Protein AF-A0AAD7DHB6-F1 (afdb_monomer_lite)

InterPro domains:
  IPR027417 P-loop containing nucleoside triphosphate hydrolase [G3DSA:3.40.50.300] (2-86)

Sequence (95 aa):
ILYIDATSEQTLETDLQTIAPAMVGNSPQATLRWLTRKQEEWLLFFDNADDTKLDISTFFPSCTFGNILSTTHNQELCTYASMHCIQAGPRMTKF

Radius of gyration: 14.31 Å; chains: 1; bounding box: 34×30×43 Å

Organism: Mycena rosella (NCBI:txid1033263)

pLDDT: mean 85.19, std 12.4, range [45.19, 97.19]

Secondary structure (DSSP, 8-state):
-EEEETTSHHHHHHHHHHHS-GGG-SSHHHHHHHHTT--S--EEEEE----TT--GGGGS-SSS-SEEEE--S-GGGGGG-SS----PPP-----

Structure (mmCIF, N/CA/C/O backbone):
data_AF-A0AAD7DHB6-F1
#
_entry.id   AF-A0AAD7DHB6-F1
#
loop_
_atom_site.group_PDB
_atom_site.id
_atom_site.type_symbol
_atom_site.label_atom_id
_atom_site.label_alt_id
_atom_site.label_comp_id
_atom_site.label_asym_id
_atom_site.label_entity_id
_atom_site.label_seq_id
_atom_site.pdbx_PDB_ins_code
_atom_site.Cartn_x
_atom_site.Cartn_y
_atom_site.Cartn_z
_atom_site.occupancy
_atom_site.B_iso_or_equiv
_atom_site.auth_seq_id
_atom_site.auth_comp_id
_atom_site.auth_asym_id
_atom_site.auth_atom_id
_atom_site.pdbx_PDB_model_num
ATOM 1 N N . ILE A 1 1 ? 7.743 -11.455 -1.595 1.00 89.56 1 ILE A N 1
ATOM 2 C CA . ILE A 1 1 ? 6.604 -10.797 -0.912 1.00 89.56 1 ILE A CA 1
ATOM 3 C C . ILE A 1 1 ? 7.106 -9.451 -0.423 1.00 89.56 1 ILE A C 1
ATOM 5 O O . ILE A 1 1 ? 8.231 -9.397 0.059 1.00 89.56 1 ILE A O 1
ATOM 9 N N . LEU A 1 2 ? 6.330 -8.396 -0.627 1.00 94.50 2 LEU A N 1
ATOM 10 C CA . LEU A 1 2 ? 6.639 -7.027 -0.236 1.00 94.50 2 LEU A CA 1
ATOM 11 C C . LEU A 1 2 ? 5.623 -6.640 0.837 1.00 94.50 2 LEU A C 1
ATOM 13 O O . LEU A 1 2 ? 4.428 -6.584 0.553 1.00 94.50 2 LEU A O 1
ATOM 17 N N . TYR A 1 3 ? 6.101 -6.497 2.067 1.00 96.06 3 TYR A N 1
ATOM 18 C CA . TYR A 1 3 ? 5.268 -6.199 3.228 1.00 96.06 3 TYR A CA 1
ATOM 19 C C . TYR A 1 3 ? 5.043 -4.692 3.334 1.00 96.06 3 TYR A C 1
ATOM 21 O O . TYR A 1 3 ? 5.981 -3.928 3.106 1.00 96.06 3 TYR A O 1
ATOM 29 N N . ILE A 1 4 ? 3.818 -4.293 3.670 1.00 96.56 4 ILE A N 1
ATOM 30 C CA . ILE A 1 4 ? 3.423 -2.904 3.878 1.00 96.56 4 ILE A CA 1
ATOM 31 C C . ILE A 1 4 ? 2.506 -2.837 5.106 1.00 96.56 4 ILE A C 1
ATOM 33 O O . ILE A 1 4 ? 1.481 -3.519 5.153 1.00 96.56 4 ILE A O 1
ATOM 37 N N . ASP A 1 5 ? 2.850 -1.997 6.076 1.00 96.75 5 ASP A N 1
ATOM 38 C CA . ASP A 1 5 ? 1.990 -1.657 7.206 1.00 96.75 5 ASP A CA 1
ATOM 39 C C . ASP A 1 5 ? 0.937 -0.615 6.786 1.00 96.75 5 ASP A C 1
ATOM 41 O O . ASP A 1 5 ? 1.230 0.567 6.577 1.00 96.75 5 ASP A O 1
ATOM 45 N N . ALA A 1 6 ? -0.313 -1.060 6.671 1.00 95.94 6 ALA A N 1
ATOM 46 C CA . ALA A 1 6 ? -1.460 -0.253 6.273 1.00 95.94 6 ALA A CA 1
ATOM 47 C C . ALA A 1 6 ? -2.195 0.405 7.455 1.00 95.94 6 ALA A C 1
ATOM 49 O O . ALA A 1 6 ? -3.316 0.883 7.280 1.00 95.94 6 ALA A O 1
ATOM 50 N N . THR A 1 7 ? -1.566 0.480 8.636 1.00 95.56 7 THR A N 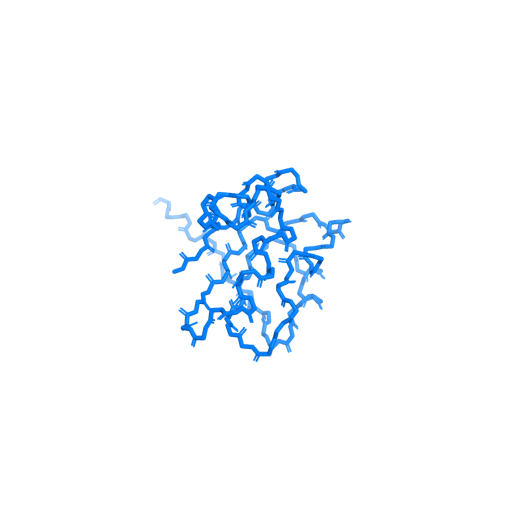1
ATOM 51 C CA . THR A 1 7 ? -2.141 1.136 9.827 1.00 95.56 7 THR A CA 1
ATOM 52 C C . THR A 1 7 ? -2.498 2.609 9.580 1.00 95.56 7 THR A C 1
ATOM 54 O O . THR A 1 7 ? -3.445 3.128 10.170 1.00 95.56 7 THR A O 1
ATOM 57 N N . SER A 1 8 ? -1.736 3.315 8.739 1.00 95.62 8 SER A N 1
ATOM 58 C CA . SER A 1 8 ? -1.965 4.725 8.413 1.00 95.62 8 SER A CA 1
ATOM 59 C C . SER A 1 8 ? -1.398 5.096 7.041 1.00 95.62 8 SER A C 1
ATOM 61 O O . SER A 1 8 ? -0.543 4.400 6.497 1.00 95.62 8 SER A O 1
ATOM 63 N N . GLU A 1 9 ? -1.803 6.251 6.510 1.00 96.00 9 GLU A N 1
ATOM 64 C CA . GLU A 1 9 ? -1.198 6.821 5.299 1.00 96.00 9 GLU A CA 1
ATOM 65 C C . GLU A 1 9 ? 0.325 6.968 5.437 1.00 96.00 9 GLU A C 1
ATOM 67 O O . GLU A 1 9 ? 1.078 6.595 4.544 1.00 96.00 9 GLU A O 1
ATOM 72 N N . GLN A 1 10 ? 0.807 7.409 6.598 1.00 96.94 10 GLN A N 1
ATOM 73 C CA . GLN A 1 10 ? 2.236 7.617 6.807 1.00 96.94 10 GLN A CA 1
ATOM 74 C C . GLN A 1 10 ? 3.046 6.311 6.824 1.00 96.94 10 GLN A C 1
ATOM 76 O O . GLN A 1 10 ? 4.175 6.288 6.323 1.00 96.94 10 GLN A O 1
ATOM 81 N N . THR A 1 11 ? 2.499 5.224 7.377 1.00 97.19 11 THR A N 1
ATOM 82 C CA . THR A 1 11 ? 3.163 3.910 7.345 1.00 97.19 11 THR A CA 1
ATOM 83 C C . THR A 1 11 ? 3.170 3.340 5.928 1.00 97.19 11 THR A C 1
ATOM 85 O O . THR A 1 11 ? 4.219 2.887 5.476 1.00 97.19 11 THR A O 1
ATOM 88 N N . LEU A 1 12 ? 2.070 3.495 5.177 1.00 96.44 12 LEU A N 1
ATOM 89 C CA . LEU A 1 12 ? 1.990 3.129 3.755 1.00 96.44 12 LEU A CA 1
ATOM 90 C C . LEU A 1 12 ? 3.061 3.842 2.927 1.00 96.44 12 LEU A C 1
ATOM 92 O O . LEU A 1 12 ? 3.803 3.205 2.175 1.00 96.44 12 LEU A O 1
ATOM 96 N N . GLU A 1 13 ? 3.153 5.167 3.065 1.00 95.75 13 GLU A N 1
ATOM 97 C CA . GLU A 1 13 ? 4.126 5.967 2.326 1.00 95.75 13 GLU A CA 1
ATOM 98 C C . GLU A 1 13 ? 5.564 5.588 2.677 1.00 95.75 13 GLU A C 1
ATOM 100 O O . GLU A 1 13 ? 6.400 5.457 1.779 1.00 95.75 13 GLU A O 1
ATOM 105 N N . THR A 1 14 ? 5.841 5.401 3.970 1.00 95.75 14 THR A N 1
ATOM 106 C CA . THR A 1 14 ? 7.172 5.036 4.467 1.00 95.75 14 THR A CA 1
ATOM 107 C C . THR A 1 14 ? 7.593 3.679 3.915 1.00 95.75 14 THR A C 1
ATOM 109 O O . THR A 1 14 ? 8.657 3.572 3.305 1.00 95.75 14 THR A O 1
ATOM 112 N N . ASP A 1 15 ? 6.750 2.657 4.042 1.00 96.31 15 ASP A N 1
ATOM 113 C CA . ASP A 1 15 ? 7.089 1.305 3.604 1.00 96.31 15 ASP A CA 1
ATOM 114 C C . ASP A 1 15 ? 7.243 1.230 2.081 1.00 96.31 15 ASP A C 1
ATOM 116 O O . ASP A 1 15 ? 8.231 0.679 1.586 1.00 96.31 15 ASP A O 1
ATOM 120 N N . LEU A 1 16 ? 6.351 1.869 1.314 1.00 93.94 16 LEU A N 1
ATOM 121 C CA . LEU A 1 16 ? 6.473 1.927 -0.147 1.00 93.94 16 LEU A CA 1
ATOM 122 C C . LEU A 1 16 ? 7.771 2.585 -0.604 1.00 93.94 16 LEU A C 1
ATOM 124 O O . LEU A 1 16 ? 8.388 2.119 -1.563 1.00 93.94 16 LEU A O 1
ATOM 128 N N . GLN A 1 17 ? 8.217 3.641 0.068 1.00 93.50 17 GLN A N 1
ATOM 129 C CA . GLN A 1 17 ? 9.484 4.296 -0.255 1.00 93.50 17 GLN A CA 1
ATOM 130 C C . GLN A 1 17 ? 10.695 3.364 -0.072 1.00 93.50 17 GLN A C 1
ATOM 132 O O . GLN A 1 17 ? 11.668 3.478 -0.816 1.00 93.50 17 GLN A O 1
ATOM 137 N N . THR A 1 18 ? 10.623 2.393 0.844 1.00 93.44 18 THR A N 1
ATOM 138 C CA . THR A 1 18 ? 11.720 1.435 1.090 1.00 93.44 18 THR A CA 1
ATOM 139 C C . THR A 1 18 ? 11.762 0.252 0.120 1.00 93.44 18 THR A C 1
ATOM 141 O O . THR A 1 18 ? 12.789 -0.420 0.015 1.00 93.44 18 THR A O 1
ATOM 144 N N . ILE A 1 19 ? 10.669 -0.016 -0.604 1.00 92.00 19 ILE A N 1
ATOM 145 C CA . ILE A 1 19 ? 10.547 -1.185 -1.490 1.00 92.00 19 ILE A CA 1
ATOM 146 C C . ILE A 1 19 ? 11.384 -1.037 -2.768 1.00 92.00 19 ILE A C 1
ATOM 148 O O . ILE A 1 19 ? 11.946 -2.021 -3.260 1.00 92.00 19 ILE A O 1
ATOM 152 N N . ALA A 1 20 ? 11.427 0.162 -3.353 1.00 87.94 20 ALA A N 1
ATOM 153 C CA . ALA A 1 20 ? 12.086 0.371 -4.636 1.00 87.94 20 ALA A CA 1
ATOM 154 C C . ALA A 1 20 ? 13.606 0.569 -4.487 1.00 87.94 20 ALA A C 1
ATOM 156 O O . ALA A 1 20 ? 14.076 1.140 -3.502 1.00 87.94 20 ALA A O 1
ATOM 157 N N . PRO A 1 21 ? 14.407 0.167 -5.493 1.00 87.06 21 PRO A N 1
ATOM 158 C CA . PRO A 1 21 ? 15.822 0.517 -5.540 1.00 87.06 21 PRO A CA 1
ATOM 159 C C . PRO A 1 21 ? 16.028 2.035 -5.469 1.00 87.06 21 PRO A C 1
ATOM 161 O O . PRO A 1 21 ? 15.311 2.780 -6.132 1.00 87.06 21 PRO A O 1
ATOM 164 N N . ALA A 1 22 ? 17.075 2.496 -4.777 1.00 85.12 22 ALA A N 1
ATOM 165 C CA . ALA A 1 22 ? 17.344 3.928 -4.569 1.00 85.12 22 ALA A CA 1
ATOM 166 C C . ALA A 1 22 ? 17.384 4.771 -5.866 1.00 85.12 22 ALA A C 1
ATOM 168 O O . ALA A 1 22 ? 17.094 5.964 -5.851 1.00 85.12 22 ALA A O 1
ATOM 169 N N . MET A 1 23 ? 17.704 4.152 -7.008 1.00 8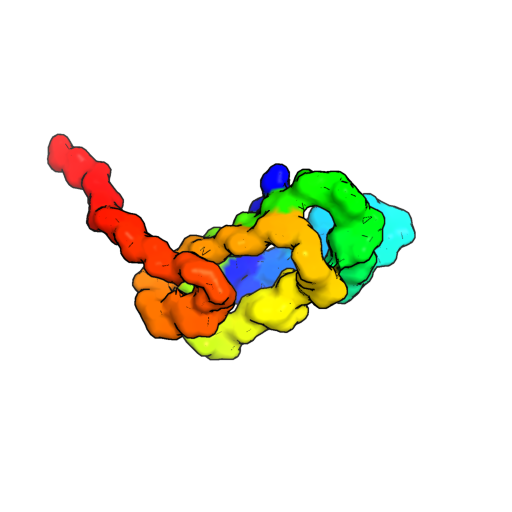4.75 23 MET A N 1
ATOM 170 C CA . MET 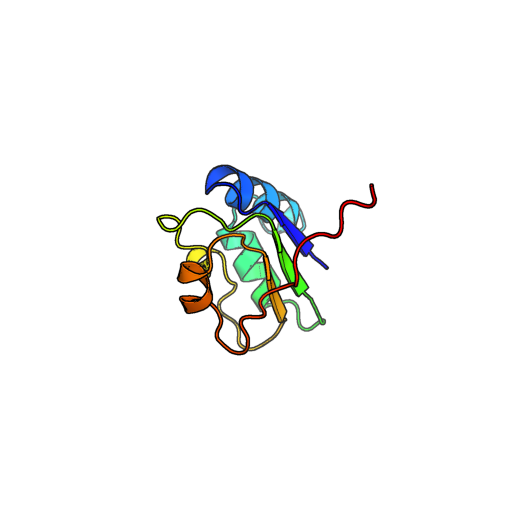A 1 23 ? 17.739 4.805 -8.323 1.00 84.75 23 MET A CA 1
ATOM 171 C C . MET A 1 23 ? 16.359 5.098 -8.940 1.00 84.75 23 MET A C 1
ATOM 173 O O . MET A 1 23 ? 16.277 5.814 -9.934 1.00 84.75 23 MET A O 1
ATOM 177 N N . VAL A 1 24 ? 15.284 4.527 -8.390 1.00 85.50 24 VAL A N 1
ATOM 178 C CA . VAL A 1 24 ? 13.896 4.730 -8.841 1.00 85.50 24 VAL A CA 1
ATOM 179 C C . VAL A 1 24 ? 13.325 6.055 -8.322 1.00 85.50 24 VAL A C 1
ATOM 181 O O . VAL A 1 24 ? 12.425 6.617 -8.945 1.00 85.50 24 VAL A O 1
ATOM 184 N N . GLY A 1 25 ? 13.892 6.582 -7.234 1.00 86.62 25 GLY A N 1
ATOM 185 C CA . GLY A 1 25 ? 13.385 7.741 -6.504 1.00 86.62 25 GLY A CA 1
ATOM 186 C C . GLY A 1 25 ? 12.700 7.338 -5.198 1.00 86.62 25 GLY A C 1
ATOM 187 O O . GLY A 1 25 ? 12.245 6.209 -5.048 1.00 86.62 25 GLY A O 1
ATOM 188 N N . ASN A 1 26 ? 12.643 8.278 -4.252 1.00 86.31 26 ASN A N 1
ATOM 189 C CA . ASN A 1 26 ? 12.128 8.054 -2.901 1.00 86.31 26 ASN A CA 1
ATOM 190 C C . ASN A 1 26 ? 10.701 8.602 -2.748 1.00 86.31 26 ASN A C 1
ATOM 192 O O . ASN A 1 26 ? 10.465 9.531 -1.978 1.00 86.31 26 ASN A O 1
ATOM 196 N N . SER A 1 27 ? 9.759 8.095 -3.545 1.00 93.56 27 SER A N 1
ATOM 197 C CA . SER A 1 27 ? 8.339 8.410 -3.365 1.00 93.56 27 SER A CA 1
ATOM 198 C C . SER A 1 27 ? 7.464 7.175 -3.572 1.00 93.56 27 SER A C 1
ATOM 200 O O . SER A 1 27 ? 7.820 6.310 -4.380 1.00 93.56 27 SER A O 1
ATOM 202 N N . PRO A 1 28 ? 6.291 7.098 -2.916 1.00 92.69 28 PRO A N 1
ATOM 203 C CA . PRO A 1 28 ? 5.375 5.975 -3.090 1.00 92.69 28 PRO A CA 1
ATOM 204 C C . PRO A 1 28 ? 4.997 5.784 -4.563 1.00 92.69 28 PRO A C 1
ATOM 206 O O . PRO A 1 28 ? 5.054 4.679 -5.093 1.00 92.69 28 PRO A O 1
ATOM 209 N N . GLN A 1 29 ? 4.723 6.876 -5.283 1.00 94.44 29 GLN A N 1
ATOM 210 C CA . GLN A 1 29 ? 4.337 6.832 -6.696 1.00 94.44 29 GLN A CA 1
ATOM 211 C C . GLN A 1 29 ? 5.469 6.320 -7.599 1.00 94.44 29 GLN A C 1
ATOM 213 O O . GLN A 1 29 ? 5.202 5.659 -8.609 1.00 94.44 29 GLN A O 1
ATOM 218 N N . ALA A 1 30 ? 6.729 6.608 -7.257 1.00 93.81 30 ALA A N 1
ATOM 219 C CA . ALA A 1 30 ? 7.882 6.077 -7.975 1.00 93.81 30 ALA A CA 1
ATOM 220 C C . ALA A 1 30 ? 7.998 4.558 -7.775 1.00 93.81 30 ALA A C 1
ATOM 222 O O . ALA A 1 30 ? 8.159 3.827 -8.757 1.00 93.81 30 ALA A O 1
ATOM 223 N N . THR A 1 31 ? 7.807 4.079 -6.542 1.00 94.25 31 THR A N 1
ATOM 224 C CA . THR A 1 31 ? 7.748 2.646 -6.224 1.00 94.25 31 THR A CA 1
ATOM 225 C C . THR A 1 31 ? 6.626 1.941 -6.973 1.00 94.25 31 THR A C 1
ATOM 227 O O . THR A 1 31 ? 6.875 0.922 -7.621 1.00 94.25 31 THR A O 1
ATOM 230 N N . LEU A 1 32 ? 5.407 2.489 -6.961 1.00 94.50 32 LEU A N 1
ATOM 231 C CA . LEU A 1 32 ? 4.271 1.897 -7.674 1.00 94.50 32 LEU A CA 1
ATOM 232 C C . LEU A 1 32 ? 4.558 1.782 -9.173 1.00 94.50 32 LEU A C 1
ATOM 234 O O . LEU A 1 32 ? 4.368 0.720 -9.761 1.00 94.50 32 LEU A O 1
ATOM 238 N N . ARG A 1 33 ? 5.114 2.831 -9.790 1.00 94.00 33 ARG A N 1
ATOM 239 C CA . ARG A 1 33 ? 5.527 2.806 -11.204 1.00 94.00 33 ARG A CA 1
ATOM 240 C C . ARG A 1 33 ? 6.660 1.814 -11.482 1.00 94.00 33 ARG A C 1
ATOM 242 O O . ARG A 1 33 ? 6.779 1.304 -12.596 1.00 94.00 33 ARG A O 1
ATOM 249 N N . TRP A 1 34 ? 7.533 1.563 -10.515 1.00 92.94 34 TRP A N 1
ATOM 250 C CA . TRP A 1 34 ? 8.566 0.540 -10.649 1.00 92.94 34 TRP A CA 1
ATOM 251 C C . TRP A 1 34 ? 7.970 -0.871 -10.607 1.00 92.94 34 TRP A C 1
ATOM 253 O O . TRP A 1 34 ? 8.325 -1.694 -11.453 1.00 92.94 34 TRP A O 1
ATOM 263 N N . LEU A 1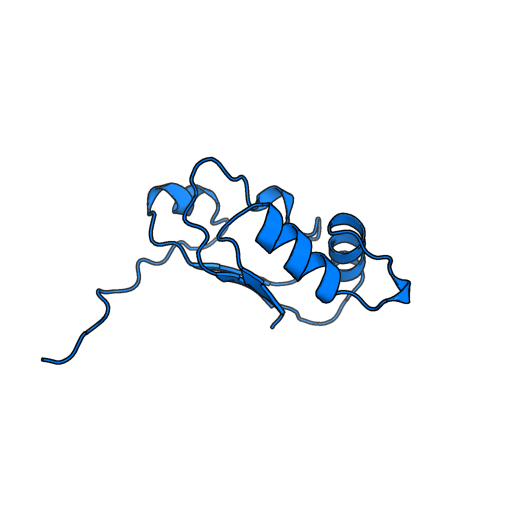 35 ? 6.993 -1.123 -9.731 1.00 92.06 35 LEU A N 1
ATOM 264 C CA . LEU A 1 35 ? 6.263 -2.395 -9.684 1.00 92.06 35 LEU A CA 1
ATOM 265 C C . LEU A 1 35 ? 5.535 -2.691 -11.001 1.00 92.06 35 LEU A C 1
ATOM 267 O O . LEU A 1 35 ? 5.624 -3.813 -11.496 1.00 92.06 35 LEU A O 1
ATOM 271 N N . THR A 1 36 ? 4.937 -1.682 -11.652 1.00 91.44 36 THR A N 1
ATOM 272 C CA . THR A 1 36 ? 4.295 -1.850 -12.976 1.00 91.44 36 THR A CA 1
ATOM 273 C C . THR A 1 36 ? 5.281 -2.159 -14.110 1.00 91.44 36 THR A C 1
ATOM 275 O O . THR A 1 36 ? 4.865 -2.335 -15.250 1.00 91.44 36 THR A O 1
ATOM 278 N N . ARG A 1 37 ? 6.595 -2.133 -13.870 1.00 90.25 37 ARG A N 1
ATOM 279 C CA . ARG A 1 37 ? 7.624 -2.506 -14.861 1.00 90.25 37 ARG A CA 1
ATOM 280 C C . ARG A 1 37 ? 8.269 -3.847 -14.542 1.00 90.25 37 ARG A C 1
ATOM 282 O O . ARG A 1 37 ? 8.985 -4.393 -15.380 1.00 90.25 37 ARG A O 1
ATOM 289 N N . LYS A 1 38 ? 8.026 -4.373 -13.344 1.00 84.75 38 LYS A N 1
ATOM 290 C CA . LYS A 1 38 ? 8.583 -5.634 -12.886 1.00 84.75 38 LYS A CA 1
ATOM 291 C C . LYS A 1 38 ? 7.730 -6.777 -13.435 1.00 84.75 38 LYS A C 1
ATOM 293 O O . LYS A 1 38 ? 6.671 -7.064 -12.899 1.00 84.75 38 LYS A O 1
ATOM 298 N N . GLN A 1 39 ? 8.198 -7.409 -14.514 1.00 72.19 39 GLN A N 1
ATOM 299 C CA . GLN A 1 39 ? 7.533 -8.562 -15.147 1.00 72.19 39 GLN A CA 1
ATOM 300 C C . GLN A 1 39 ? 7.646 -9.865 -14.329 1.00 72.19 39 GLN A C 1
ATOM 302 O O . GLN A 1 39 ? 7.110 -10.893 -14.730 1.00 72.19 39 GLN A O 1
ATOM 307 N N . GLU A 1 40 ? 8.357 -9.837 -13.201 1.00 79.75 40 GLU A N 1
ATOM 308 C CA . GLU A 1 40 ? 8.450 -10.953 -12.258 1.00 79.75 40 GLU A CA 1
ATOM 309 C C . GLU A 1 40 ? 7.210 -11.030 -11.360 1.00 79.75 40 GLU A C 1
ATOM 311 O O . GLU A 1 40 ? 6.562 -10.019 -11.089 1.00 79.75 40 GLU A O 1
ATOM 316 N N . GLU A 1 41 ? 6.927 -12.217 -10.821 1.00 85.75 41 GLU A N 1
ATOM 317 C CA . GLU A 1 41 ? 5.879 -12.383 -9.817 1.00 85.75 41 GLU A CA 1
ATOM 318 C C . GLU A 1 41 ? 6.239 -11.654 -8.516 1.00 85.75 41 GLU A C 1
ATOM 320 O O . GLU A 1 41 ? 7.285 -11.876 -7.899 1.00 85.75 41 GLU A O 1
ATOM 325 N N . TRP A 1 42 ? 5.334 -10.794 -8.061 1.00 91.38 42 TRP A N 1
ATOM 326 C CA . TRP A 1 42 ? 5.402 -10.163 -6.751 1.00 91.38 42 TRP A CA 1
ATOM 327 C C . TRP A 1 42 ? 4.032 -10.191 -6.072 1.00 91.38 42 TRP A C 1
ATOM 329 O O . TRP A 1 42 ? 2.987 -10.331 -6.709 1.00 91.38 42 TRP A O 1
ATOM 339 N N . LEU A 1 43 ? 4.068 -10.075 -4.747 1.00 93.50 43 LEU A N 1
ATOM 340 C CA . LEU A 1 43 ? 2.901 -9.976 -3.879 1.00 93.50 43 LEU A CA 1
ATOM 341 C C . LEU A 1 43 ? 3.093 -8.748 -2.994 1.00 93.50 43 LEU A C 1
ATOM 343 O O . LEU A 1 43 ? 4.069 -8.728 -2.237 1.00 93.50 43 LEU A O 1
ATOM 347 N N . LEU A 1 44 ? 2.195 -7.770 -3.097 1.00 94.62 44 LEU A N 1
ATOM 348 C CA . LEU A 1 44 ? 2.034 -6.726 -2.087 1.00 94.62 44 LEU A CA 1
ATOM 349 C C . LEU A 1 44 ? 1.146 -7.273 -0.974 1.00 94.62 44 LEU A C 1
ATOM 351 O O . LEU A 1 44 ? 0.032 -7.727 -1.240 1.00 94.62 44 LEU A O 1
ATOM 355 N N . PHE A 1 45 ? 1.654 -7.256 0.250 1.00 95.69 45 PHE A N 1
ATOM 356 C CA . PHE A 1 45 ? 0.931 -7.709 1.427 1.00 95.69 45 PHE A CA 1
ATOM 357 C C . PHE A 1 45 ? 0.728 -6.534 2.384 1.00 95.69 45 PHE A C 1
ATOM 359 O O . PHE A 1 45 ? 1.680 -6.094 3.023 1.00 95.69 45 PHE A O 1
ATOM 366 N N . PHE A 1 46 ? -0.504 -6.031 2.429 1.00 95.25 46 PHE A N 1
ATOM 367 C CA . PHE A 1 46 ? -0.938 -4.919 3.269 1.00 95.25 46 PHE A CA 1
ATOM 368 C C . PHE A 1 46 ? -1.506 -5.456 4.584 1.00 95.25 46 PHE A C 1
ATOM 370 O O . PHE A 1 46 ? -2.609 -6.005 4.586 1.00 95.25 46 PHE A O 1
ATOM 377 N N . ASP A 1 47 ? -0.780 -5.299 5.685 1.00 94.62 47 ASP A N 1
ATOM 378 C CA . ASP A 1 47 ? -1.259 -5.715 7.008 1.00 94.62 47 ASP A CA 1
ATOM 379 C C . ASP A 1 47 ? -1.899 -4.555 7.776 1.00 94.62 47 ASP A C 1
ATOM 381 O O . ASP A 1 47 ? -1.557 -3.401 7.540 1.00 94.62 47 ASP A O 1
ATOM 385 N N . ASN A 1 48 ? -2.814 -4.852 8.702 1.00 94.75 48 ASN A N 1
ATOM 386 C CA . ASN A 1 48 ? -3.517 -3.863 9.539 1.00 94.75 48 ASN A CA 1
ATOM 387 C C . ASN A 1 48 ? -4.312 -2.791 8.765 1.00 94.75 48 ASN A C 1
ATOM 389 O O . ASN A 1 48 ? -4.402 -1.642 9.202 1.00 94.75 48 ASN A O 1
ATOM 393 N N . ALA A 1 49 ? -4.913 -3.140 7.625 1.00 92.56 49 ALA A N 1
ATOM 394 C CA . ALA A 1 49 ? -5.752 -2.224 6.851 1.00 92.56 49 ALA A CA 1
ATOM 395 C C . ALA A 1 49 ? -7.132 -2.041 7.512 1.00 92.56 49 ALA A C 1
ATOM 397 O O . ALA A 1 49 ? -8.147 -2.501 6.994 1.00 92.56 49 ALA A O 1
ATOM 398 N N . ASP A 1 50 ? -7.170 -1.423 8.689 1.00 91.75 50 ASP A N 1
ATOM 399 C CA . ASP A 1 50 ? -8.366 -1.344 9.541 1.00 91.75 50 ASP A CA 1
ATOM 400 C C . ASP A 1 50 ? -9.122 -0.010 9.421 1.00 91.75 50 ASP A C 1
ATOM 402 O O . ASP A 1 50 ? -10.299 0.078 9.795 1.00 91.75 50 ASP A O 1
ATOM 406 N N . ASP A 1 51 ? -8.477 1.035 8.893 1.00 90.25 51 ASP A N 1
ATOM 407 C CA . ASP A 1 51 ? -9.075 2.365 8.779 1.00 90.25 51 ASP A CA 1
ATOM 408 C C . ASP A 1 51 ? -10.006 2.478 7.563 1.00 90.25 51 ASP A C 1
ATOM 410 O O . ASP A 1 51 ? -9.582 2.593 6.417 1.00 90.25 51 ASP A O 1
ATOM 414 N N . THR A 1 52 ? -11.311 2.529 7.832 1.00 86.12 52 THR A N 1
ATOM 415 C CA . THR A 1 52 ? -12.360 2.717 6.811 1.00 86.12 52 THR A CA 1
ATOM 416 C C . THR A 1 52 ? -12.284 4.021 6.027 1.00 86.12 52 THR A C 1
ATOM 418 O O . THR A 1 52 ? -12.879 4.122 4.955 1.00 86.12 52 THR A O 1
ATOM 421 N N . LYS A 1 53 ? -11.603 5.040 6.559 1.00 89.94 53 LYS A N 1
ATOM 422 C CA . LYS A 1 53 ? -11.466 6.349 5.909 1.00 89.94 53 LYS A CA 1
ATOM 423 C C . LYS A 1 53 ? -10.254 6.405 4.989 1.00 89.94 53 LYS A C 1
ATOM 425 O O . LYS A 1 53 ? -10.147 7.341 4.199 1.00 89.94 53 LYS A O 1
ATOM 430 N N . LEU A 1 54 ? -9.357 5.431 5.109 1.00 90.56 54 LEU A N 1
ATOM 431 C CA . LEU A 1 54 ? -8.147 5.335 4.321 1.00 90.56 54 LEU A CA 1
ATOM 432 C C . LEU A 1 54 ? -8.416 4.486 3.080 1.00 90.56 54 LEU A C 1
ATOM 434 O O . LEU A 1 54 ? -8.637 3.278 3.157 1.00 90.56 54 LEU A O 1
ATOM 438 N N . ASP A 1 55 ? -8.384 5.126 1.916 1.00 90.31 55 ASP A N 1
ATOM 439 C CA . ASP A 1 55 ? -8.481 4.420 0.644 1.00 90.31 55 ASP A CA 1
ATOM 440 C C . ASP A 1 55 ? -7.120 3.820 0.267 1.00 90.31 55 ASP A C 1
ATOM 442 O O . ASP A 1 55 ? -6.306 4.437 -0.429 1.00 90.31 55 ASP A O 1
ATOM 446 N N . ILE A 1 56 ? -6.874 2.587 0.721 1.00 91.06 56 ILE A N 1
ATOM 447 C CA . ILE A 1 56 ? -5.631 1.862 0.425 1.00 91.06 56 ILE A CA 1
ATOM 448 C C . ILE A 1 56 ? -5.460 1.555 -1.070 1.00 91.06 56 ILE A C 1
ATOM 450 O O . ILE A 1 56 ? -4.346 1.275 -1.510 1.00 91.06 56 ILE A O 1
ATOM 454 N N . SER A 1 57 ? -6.529 1.630 -1.875 1.00 89.69 57 SER A N 1
ATOM 455 C CA . SER A 1 57 ? -6.451 1.347 -3.312 1.00 89.69 57 SER A CA 1
ATOM 456 C C . SER A 1 57 ? -5.629 2.391 -4.074 1.00 89.69 57 SER A C 1
ATOM 458 O O . SER A 1 57 ? -5.042 2.088 -5.115 1.00 89.69 57 SER A O 1
ATOM 460 N N . THR A 1 58 ? -5.487 3.595 -3.509 1.00 92.44 58 THR A N 1
ATOM 461 C CA . THR A 1 58 ? -4.584 4.645 -4.009 1.00 92.44 58 THR A CA 1
ATOM 462 C C . THR A 1 58 ? -3.107 4.232 -3.976 1.00 92.44 58 THR A C 1
ATOM 464 O O . THR A 1 58 ? -2.291 4.775 -4.724 1.00 92.44 58 THR A O 1
ATOM 467 N N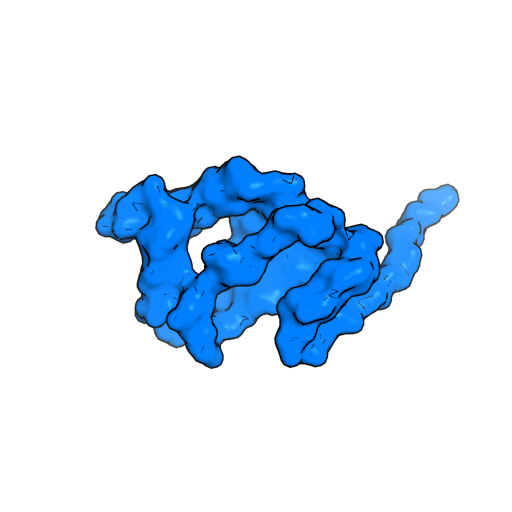 . PHE A 1 59 ? -2.774 3.220 -3.169 1.00 94.12 59 PHE A N 1
ATOM 468 C CA . PHE A 1 59 ? -1.443 2.634 -3.037 1.00 94.12 59 PHE A CA 1
ATOM 469 C C . PHE A 1 59 ? -1.264 1.361 -3.874 1.00 94.12 59 PHE A C 1
ATOM 471 O O . PHE A 1 59 ? -0.283 0.636 -3.705 1.00 94.12 59 PHE A O 1
ATOM 478 N N . PHE A 1 60 ? -2.189 1.063 -4.789 1.00 93.00 60 PHE A N 1
ATOM 479 C CA . PHE A 1 60 ? -2.051 -0.070 -5.698 1.00 93.00 60 PHE A CA 1
ATOM 480 C C . PHE A 1 60 ? -1.311 0.345 -6.977 1.00 93.00 60 PHE A C 1
ATOM 482 O O . PHE A 1 60 ? -1.560 1.417 -7.538 1.00 93.00 60 PHE A O 1
ATOM 489 N N . PRO A 1 61 ? -0.394 -0.493 -7.489 1.00 92.19 61 PRO A N 1
ATOM 490 C CA . PRO A 1 61 ? 0.221 -0.241 -8.778 1.00 92.19 61 PRO A CA 1
ATOM 491 C C . PRO A 1 61 ? -0.835 -0.378 -9.880 1.00 92.19 61 PRO A C 1
ATOM 493 O O . PRO A 1 61 ? -1.614 -1.328 -9.911 1.00 92.19 61 PRO A O 1
ATOM 496 N N . SER A 1 62 ? -0.852 0.574 -10.813 1.00 89.06 62 SER A N 1
ATOM 497 C CA . SER A 1 62 ? -1.775 0.559 -11.952 1.00 89.06 62 SER A CA 1
ATOM 498 C C . SER A 1 62 ? -1.290 -0.432 -13.024 1.00 89.06 62 SER A C 1
ATOM 500 O O . SER A 1 62 ? -0.731 -0.047 -14.052 1.00 89.06 62 SER A O 1
ATOM 502 N N . CYS A 1 63 ? -1.433 -1.731 -12.750 1.00 84.19 63 CYS A N 1
ATOM 503 C CA . CYS A 1 63 ? -1.091 -2.831 -13.655 1.00 84.19 63 CYS A CA 1
ATOM 504 C C . CYS A 1 63 ? -2.072 -4.005 -13.531 1.00 84.19 63 CYS A C 1
ATOM 506 O O . CYS A 1 63 ? -2.812 -4.126 -12.562 1.00 84.19 63 CYS A O 1
ATOM 508 N N . THR A 1 64 ? -2.071 -4.886 -14.534 1.00 80.75 64 THR A N 1
ATOM 509 C CA . THR A 1 64 ? -2.932 -6.083 -14.601 1.00 80.75 64 THR A CA 1
ATOM 510 C C . THR A 1 64 ? -2.242 -7.358 -14.106 1.00 80.75 64 THR A C 1
ATOM 512 O O . THR A 1 64 ? -2.768 -8.453 -14.285 1.00 80.75 64 THR A O 1
ATOM 515 N N . PHE A 1 65 ? -1.049 -7.230 -13.526 1.00 84.50 65 PHE A N 1
ATOM 516 C CA . PHE A 1 65 ? -0.225 -8.334 -13.039 1.00 84.50 65 PHE A CA 1
ATOM 517 C C . PHE A 1 65 ? 0.306 -8.043 -11.636 1.00 84.50 65 PHE A C 1
ATOM 519 O O . PHE A 1 65 ? 0.298 -6.896 -11.185 1.00 84.50 65 PHE A O 1
ATOM 526 N N . GLY A 1 66 ? 0.793 -9.099 -10.982 1.00 85.94 66 GLY A N 1
ATOM 527 C CA . GLY A 1 66 ? 1.121 -9.094 -9.561 1.00 85.94 66 GLY A CA 1
ATOM 528 C C . GLY A 1 66 ? -0.098 -9.408 -8.699 1.00 85.94 66 GLY A C 1
ATOM 529 O O . GLY A 1 66 ? -1.239 -9.358 -9.155 1.00 85.94 66 GLY A O 1
ATOM 530 N N . ASN A 1 67 ? 0.156 -9.785 -7.450 1.00 90.56 67 ASN A N 1
ATOM 531 C CA . ASN A 1 67 ? -0.889 -10.121 -6.491 1.00 90.56 67 ASN A CA 1
ATOM 532 C C . ASN A 1 67 ? -0.928 -9.075 -5.375 1.00 90.56 67 ASN A C 1
ATOM 534 O O . ASN A 1 67 ? 0.112 -8.559 -4.958 1.00 90.56 67 ASN A O 1
ATOM 538 N N . ILE A 1 68 ? -2.127 -8.788 -4.875 1.00 91.44 68 ILE A N 1
ATOM 539 C CA . ILE A 1 68 ? -2.350 -7.911 -3.725 1.00 91.44 68 ILE A CA 1
ATOM 540 C C . ILE A 1 68 ? -3.161 -8.699 -2.702 1.00 91.44 68 ILE A C 1
ATOM 542 O O . ILE A 1 68 ? -4.209 -9.253 -3.031 1.00 91.44 68 ILE A O 1
ATOM 546 N N . LEU A 1 69 ? -2.662 -8.761 -1.473 1.00 92.25 69 LEU A N 1
ATOM 547 C CA . LEU A 1 69 ? -3.356 -9.337 -0.328 1.00 92.25 69 LEU A CA 1
ATOM 548 C C . LEU A 1 69 ? -3.409 -8.283 0.771 1.00 92.25 69 LEU A C 1
ATOM 550 O O . LEU A 1 69 ? -2.395 -7.655 1.061 1.00 92.25 69 LEU A O 1
ATOM 554 N N . SER A 1 70 ? -4.574 -8.113 1.385 1.00 90.06 70 SER A N 1
ATOM 555 C CA . SER A 1 70 ? -4.748 -7.225 2.528 1.00 90.06 70 SER A CA 1
ATOM 556 C C . SER A 1 70 ? -5.412 -7.966 3.681 1.00 90.06 70 SER A C 1
ATOM 558 O O . SER A 1 70 ? -6.319 -8.774 3.461 1.00 90.06 70 SER A O 1
ATOM 560 N N . THR A 1 71 ? -4.944 -7.711 4.898 1.00 91.50 71 THR A N 1
ATOM 561 C CA . THR A 1 71 ? -5.550 -8.182 6.144 1.00 91.50 71 THR A CA 1
ATOM 562 C C . THR A 1 71 ? -6.182 -7.017 6.889 1.00 91.50 71 THR A C 1
ATOM 564 O O . THR A 1 71 ? -5.607 -5.937 7.010 1.00 91.50 71 THR A O 1
ATOM 567 N N . THR A 1 72 ? -7.400 -7.252 7.372 1.00 87.75 72 THR A N 1
ATOM 568 C CA . THR A 1 72 ? -8.214 -6.277 8.093 1.00 87.75 72 THR A CA 1
ATOM 569 C C . THR A 1 72 ? -9.060 -6.986 9.149 1.00 87.75 72 THR A C 1
ATOM 571 O O . THR A 1 72 ? -9.541 -8.104 8.941 1.00 87.75 72 THR A O 1
ATOM 574 N N . HIS A 1 73 ? -9.251 -6.336 10.289 1.00 87.75 73 HIS A N 1
ATOM 575 C CA . HIS A 1 73 ? -10.224 -6.677 11.319 1.00 87.75 73 HIS A CA 1
ATOM 576 C C . HIS A 1 73 ? -11.616 -6.122 10.990 1.00 87.75 73 HIS A C 1
ATOM 578 O O . HIS A 1 73 ? -12.598 -6.527 11.620 1.00 87.75 73 HIS A O 1
ATOM 584 N N . ASN A 1 74 ? -11.723 -5.213 10.016 1.00 82.25 74 ASN A N 1
ATOM 585 C CA . ASN A 1 74 ? -12.974 -4.577 9.643 1.00 82.25 74 ASN A CA 1
ATOM 586 C C . ASN A 1 74 ? -13.599 -5.224 8.397 1.00 82.25 74 ASN A C 1
ATOM 588 O O . ASN A 1 74 ? -13.117 -5.081 7.276 1.00 82.25 74 ASN A O 1
ATOM 592 N N . GLN A 1 75 ? -14.733 -5.899 8.588 1.00 77.19 75 GLN A N 1
ATOM 593 C CA . GLN A 1 75 ? -15.457 -6.574 7.504 1.00 77.19 75 GLN A CA 1
ATOM 594 C C . GLN A 1 75 ? -16.019 -5.612 6.449 1.00 77.19 75 GLN A C 1
ATOM 596 O O . GLN A 1 75 ? -16.217 -6.021 5.307 1.00 77.19 75 GLN A O 1
ATOM 601 N N . GLU A 1 76 ? -16.248 -4.339 6.783 1.00 76.31 76 GLU A N 1
ATOM 602 C CA . GLU A 1 76 ? -16.719 -3.337 5.815 1.00 76.31 76 GLU A CA 1
ATOM 603 C C . GLU A 1 76 ? -15.683 -3.086 4.705 1.00 76.31 76 GLU A C 1
ATOM 605 O O . GLU A 1 76 ? -16.036 -2.745 3.571 1.00 76.31 76 GLU A O 1
ATOM 610 N N . LEU A 1 77 ? -14.404 -3.349 4.994 1.00 72.31 77 LEU A N 1
ATOM 611 C CA . LEU A 1 77 ? -13.297 -3.181 4.054 1.00 72.31 77 LEU A CA 1
ATOM 612 C C . LEU A 1 77 ? -13.138 -4.351 3.078 1.00 72.31 77 LEU A C 1
ATOM 614 O O . LEU A 1 77 ? -12.346 -4.265 2.139 1.00 72.31 77 LEU A O 1
ATOM 618 N N . CYS A 1 78 ? -13.977 -5.390 3.188 1.00 71.81 78 CYS A N 1
ATOM 619 C CA . CYS A 1 78 ? -14.131 -6.397 2.135 1.00 71.81 78 CYS A CA 1
ATOM 620 C C . CYS A 1 78 ? -14.538 -5.791 0.779 1.00 71.81 78 CYS A C 1
ATOM 622 O O . CYS A 1 78 ? -14.356 -6.438 -0.249 1.00 71.81 78 CYS A O 1
ATOM 624 N N . THR A 1 79 ? -15.078 -4.568 0.757 1.00 66.69 79 THR A N 1
ATOM 625 C CA . THR A 1 79 ? -15.437 -3.840 -0.471 1.00 66.69 79 THR A CA 1
ATOM 626 C C . THR A 1 79 ? -14.243 -3.561 -1.391 1.00 66.69 79 THR A C 1
ATOM 628 O O . THR A 1 79 ? -14.433 -3.465 -2.602 1.00 66.69 79 THR A O 1
ATOM 631 N N . TYR A 1 80 ? -13.016 -3.508 -0.860 1.00 63.81 80 TYR A N 1
ATOM 632 C CA . TYR A 1 80 ? -11.797 -3.356 -1.664 1.00 63.81 80 TYR A CA 1
ATOM 633 C C . TYR A 1 80 ? -11.328 -4.660 -2.330 1.00 63.81 80 TYR A C 1
ATOM 635 O O . TYR A 1 80 ? -10.444 -4.635 -3.189 1.00 63.81 80 TYR A O 1
ATOM 643 N N . ALA A 1 81 ? -11.897 -5.811 -1.960 1.00 65.00 81 ALA A N 1
ATOM 644 C CA . ALA A 1 81 ? -11.498 -7.091 -2.526 1.00 65.00 81 ALA A CA 1
ATOM 645 C C . ALA A 1 81 ? -12.097 -7.280 -3.929 1.00 65.00 81 ALA A C 1
ATOM 647 O O . ALA A 1 81 ? -13.297 -7.485 -4.092 1.00 65.00 81 ALA A O 1
ATOM 648 N N . SER A 1 82 ? -11.243 -7.285 -4.953 1.00 62.59 82 SER A N 1
ATOM 649 C CA . SER A 1 82 ? -11.656 -7.544 -6.340 1.00 62.59 82 SER A CA 1
ATOM 650 C C . SER A 1 82 ? -12.001 -9.014 -6.616 1.00 62.59 82 SER A C 1
ATOM 652 O O . SER A 1 82 ? -12.699 -9.306 -7.584 1.00 62.59 82 SER A O 1
ATOM 654 N N . MET A 1 83 ? -11.515 -9.943 -5.784 1.00 60.12 83 MET A N 1
ATOM 655 C CA . MET A 1 83 ? -11.666 -11.388 -5.997 1.00 60.12 83 MET A CA 1
ATOM 656 C C . MET A 1 83 ? -12.238 -12.134 -4.790 1.00 60.12 83 MET A C 1
ATOM 658 O O . MET A 1 83 ? -13.211 -12.865 -4.940 1.00 60.12 83 MET A O 1
ATOM 662 N N . HIS A 1 84 ? -11.627 -12.003 -3.610 1.00 61.91 84 HIS A N 1
ATOM 663 C CA . HIS A 1 84 ? -12.029 -12.760 -2.423 1.00 61.91 84 HIS A CA 1
ATOM 664 C C . HIS A 1 84 ? -11.815 -11.923 -1.162 1.00 61.91 84 HIS A C 1
ATOM 666 O O . HIS A 1 84 ? -10.715 -11.422 -0.944 1.00 61.91 84 HIS A O 1
ATOM 672 N N . CYS A 1 85 ? -12.837 -11.836 -0.309 1.00 70.62 85 CYS A N 1
ATOM 673 C CA . CYS A 1 85 ? -12.673 -11.455 1.089 1.00 70.62 85 CYS A CA 1
ATOM 674 C C . CYS A 1 85 ? -12.927 -12.693 1.949 1.00 70.62 85 CYS A C 1
ATOM 676 O O . CYS A 1 85 ? -14.000 -13.293 1.868 1.00 70.62 85 CYS A O 1
ATOM 678 N N . ILE A 1 86 ? -11.932 -13.110 2.730 1.00 73.62 86 ILE A N 1
ATOM 679 C CA . ILE A 1 86 ? -12.018 -14.310 3.565 1.00 73.62 86 ILE A CA 1
ATOM 680 C C . ILE A 1 86 ? -12.054 -13.870 5.022 1.00 73.62 86 ILE A C 1
ATOM 682 O O . ILE A 1 86 ? -11.104 -13.268 5.514 1.00 73.62 86 ILE A O 1
ATOM 686 N N . GLN A 1 87 ? -13.122 -14.227 5.734 1.00 69.12 87 GLN A N 1
ATOM 687 C CA . GLN A 1 87 ? -13.117 -14.151 7.190 1.00 69.12 87 GLN A CA 1
ATOM 688 C C . GLN A 1 87 ? -12.251 -15.280 7.749 1.00 69.12 87 GLN A C 1
ATOM 690 O O . GLN A 1 87 ? -12.609 -16.457 7.669 1.00 69.12 87 GLN A O 1
ATOM 695 N N . ALA A 1 88 ? -11.115 -14.916 8.339 1.00 66.69 88 ALA A N 1
ATOM 696 C CA . ALA A 1 88 ? -10.367 -15.841 9.172 1.00 66.69 88 ALA A CA 1
ATOM 697 C C . ALA A 1 88 ? -11.194 -16.180 10.426 1.00 66.69 88 ALA A C 1
ATOM 699 O O . ALA A 1 88 ? -11.841 -15.314 11.017 1.00 66.69 88 ALA A O 1
ATOM 700 N N . GLY A 1 89 ? -11.185 -17.454 10.829 1.00 63.47 89 GLY A N 1
ATOM 701 C CA . GLY A 1 89 ? -11.793 -17.881 12.090 1.00 63.47 89 GLY A CA 1
ATOM 702 C C . GLY A 1 89 ? -11.144 -17.188 13.299 1.00 63.47 89 GLY A C 1
ATOM 703 O O . GLY A 1 89 ? -10.050 -16.631 13.179 1.00 63.47 89 GLY A O 1
ATOM 704 N N . PRO A 1 90 ? -11.790 -17.218 14.478 1.00 67.88 90 PRO A N 1
ATOM 705 C CA . PRO A 1 90 ? -11.262 -16.570 15.672 1.0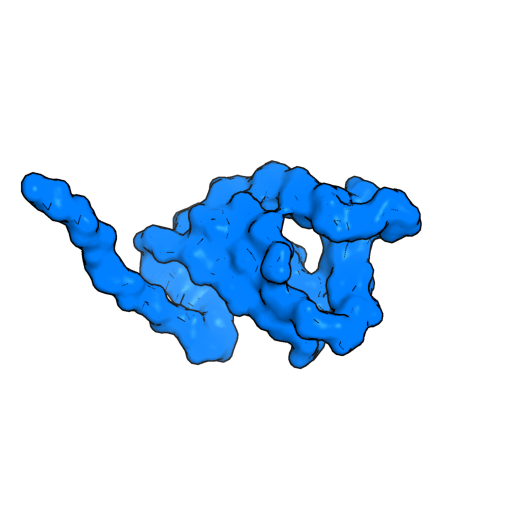0 67.88 90 PRO A CA 1
ATOM 706 C C . PRO A 1 90 ? -9.840 -17.050 15.972 1.00 67.88 90 PRO A C 1
ATOM 708 O O . PRO A 1 90 ? -9.539 -18.246 15.898 1.00 67.88 90 PRO A O 1
ATOM 711 N N . ARG A 1 91 ? -8.961 -16.106 16.330 1.00 58.50 91 ARG A N 1
ATOM 712 C CA . ARG A 1 91 ? -7.598 -16.407 16.773 1.00 58.50 91 ARG A CA 1
ATOM 713 C C . ARG A 1 91 ? -7.706 -17.319 17.995 1.00 58.50 91 ARG A C 1
ATOM 715 O O . ARG A 1 91 ? -8.134 -16.876 19.056 1.00 58.50 91 ARG A O 1
ATOM 722 N N . MET A 1 92 ? -7.358 -18.598 17.845 1.00 45.19 92 MET A N 1
ATOM 723 C CA . MET A 1 92 ? -7.344 -19.537 18.967 1.00 45.19 92 MET A CA 1
ATOM 724 C C . MET A 1 92 ? -6.224 -19.147 19.937 1.00 45.19 92 MET A C 1
ATOM 726 O O . MET A 1 92 ? -5.084 -19.591 19.806 1.00 45.19 92 MET A O 1
ATOM 730 N N . THR A 1 93 ? -6.540 -18.316 20.926 1.00 55.84 93 THR A N 1
ATOM 731 C CA . THR A 1 93 ? -5.772 -18.237 22.168 1.00 55.84 93 THR A CA 1
ATOM 732 C C . THR A 1 93 ? -6.038 -19.525 22.932 1.00 55.84 93 THR A C 1
ATOM 734 O O . THR A 1 93 ? -7.121 -19.711 23.484 1.00 55.84 93 THR A O 1
ATOM 737 N N . LYS A 1 94 ? -5.084 -20.460 22.898 1.00 50.31 94 LYS A N 1
ATOM 738 C CA . LYS A 1 94 ? -5.106 -21.611 23.805 1.00 50.31 94 LYS A CA 1
ATOM 739 C C . LYS A 1 94 ? -5.116 -21.100 25.252 1.00 50.31 94 LYS A C 1
ATOM 741 O O . LYS A 1 94 ? -4.308 -20.233 25.580 1.00 50.31 94 LYS A O 1
ATOM 746 N N . PHE A 1 95 ? -6.052 -21.627 26.041 1.00 54.75 95 PHE A N 1
ATOM 747 C CA . PHE A 1 95 ? -6.131 -21.486 27.497 1.00 54.75 95 PHE A CA 1
ATOM 748 C C . PHE A 1 95 ? -4.979 -22.220 28.187 1.00 54.75 95 PHE A C 1
ATOM 750 O O . PHE A 1 95 ? -4.551 -23.267 27.642 1.00 54.75 95 PHE A O 1
#

Foldseek 3Di:
DQEFEQQDPVSRFQSLQVQDDVVQDRTLVSSLVVVQVPPDEAEYEYEANADPVDPCVVSHRPHPGYHYHYDYPDPVVCVVDPDDDDDDDDDDPDD